Protein AF-A0A0J7KL87-F1 (afdb_monomer_lite)

Organism: Lasius niger (NCBI:txid67767)

Radius of gyration: 18.41 Å; chains: 1; bounding box: 58×45×50 Å

Foldseek 3Di:
DDDPPPPPPVPLPPDADLEAEEEAPQPDPVCLLVVLVVNQSRHDAQGKYKYWHACLPPSVVVSQVSNVVVPWDKDKAQPPDPVLVVVLVVCVVPPPPDDRNHPRIIIIMTTHHDDDDDD

pLDDT: mean 89.16, std 17.95, range [35.25, 98.75]

InterPro domains:
  IPR025800 Calmodulin-lysine N-methyltransferase [PTHR13539] (12-114)
  IPR029063 S-adenosyl-L-methionine-dependent methyltransferase superfamily [G3DSA:3.40.50.150] (2-114)
  IPR029063 S-adenosyl-L-methionine-dependent methyltransferase superfamily [SSF53335] (8-112)

Structure (mmCIF, N/CA/C/O backbone):
data_AF-A0A0J7KL87-F1
#
_entry.id   AF-A0A0J7KL87-F1
#
loop_
_atom_site.group_PDB
_atom_site.id
_atom_site.type_symbol
_atom_site.label_atom_id
_atom_site.label_alt_id
_atom_site.label_comp_id
_atom_site.label_asym_id
_atom_site.label_entity_id
_atom_site.label_seq_id
_atom_site.pdbx_PDB_ins_code
_atom_site.Cartn_x
_atom_site.Cartn_y
_atom_site.Cartn_z
_atom_site.occupancy
_atom_site.B_iso_or_equiv
_atom_site.auth_seq_id
_atom_site.auth_comp_id
_atom_site.auth_asym_id
_atom_site.auth_atom_id
_atom_site.pdbx_PDB_model_num
ATOM 1 N N . THR A 1 1 ? -39.990 29.942 18.259 1.00 43.31 1 THR A N 1
ATOM 2 C CA . THR A 1 1 ? -39.851 28.479 18.408 1.00 43.31 1 THR A CA 1
ATOM 3 C C . THR A 1 1 ? -39.639 27.858 17.048 1.00 43.31 1 THR A C 1
ATOM 5 O O . THR A 1 1 ? -40.567 27.799 16.252 1.00 43.31 1 THR A O 1
ATOM 8 N N . ARG A 1 2 ? -38.403 27.452 16.761 1.00 35.25 2 ARG A N 1
ATOM 9 C CA . ARG A 1 2 ? -38.086 26.439 15.751 1.00 35.25 2 ARG A CA 1
ATOM 10 C C . ARG A 1 2 ? -36.677 25.951 16.071 1.00 35.25 2 ARG A C 1
ATOM 12 O O . ARG A 1 2 ? -35.699 26.578 15.683 1.00 35.25 2 ARG A O 1
ATOM 19 N N . THR A 1 3 ? -36.606 24.934 16.921 1.00 40.34 3 THR A N 1
ATOM 20 C CA . THR A 1 3 ? -35.419 24.095 17.034 1.00 40.34 3 THR A CA 1
ATOM 21 C C . THR A 1 3 ? -35.291 23.372 15.699 1.00 40.34 3 THR A C 1
ATOM 23 O O . THR A 1 3 ? -36.268 22.822 15.187 1.00 40.34 3 THR A O 1
ATOM 26 N N . VAL A 1 4 ? -34.128 23.481 15.070 1.00 47.00 4 VAL A N 1
ATOM 27 C CA . VAL A 1 4 ? -33.746 22.565 13.999 1.00 47.00 4 VAL A CA 1
ATOM 28 C C . VAL A 1 4 ? -32.746 21.636 14.654 1.00 47.00 4 VAL A C 1
ATOM 30 O O . VAL A 1 4 ? -31.541 21.847 14.586 1.00 47.00 4 VAL A O 1
ATOM 33 N N . ASP A 1 5 ? -33.301 20.677 15.389 1.00 47.31 5 ASP A N 1
ATOM 34 C CA . ASP A 1 5 ? -32.609 19.454 15.756 1.00 47.31 5 ASP A CA 1
ATOM 35 C C . ASP A 1 5 ? -32.477 18.663 14.452 1.00 47.31 5 ASP A C 1
ATOM 37 O O . ASP A 1 5 ? -33.413 18.013 13.986 1.00 47.31 5 ASP A O 1
ATOM 41 N N . GLY A 1 6 ? -31.351 18.868 13.781 1.00 41.69 6 GLY A N 1
ATOM 42 C CA . GLY A 1 6 ? -30.898 18.039 12.682 1.00 41.69 6 GLY A CA 1
ATOM 43 C C . GLY A 1 6 ? -29.75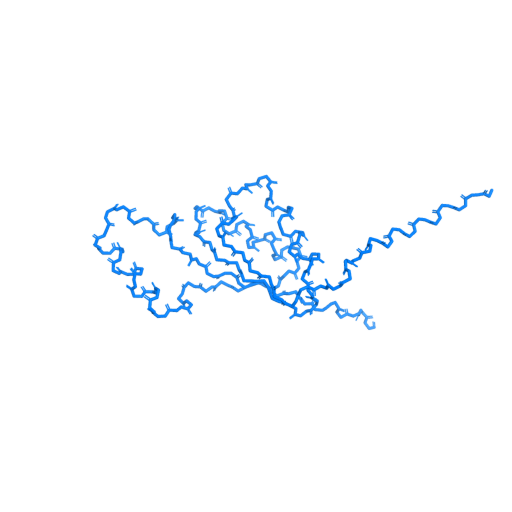5 17.197 13.204 1.00 41.69 6 GLY A C 1
ATOM 44 O O . GLY A 1 6 ? -28.602 17.501 12.920 1.00 41.69 6 GLY A O 1
ATOM 45 N N . ASP A 1 7 ? -30.081 16.184 14.006 1.00 43.47 7 ASP A N 1
ATOM 46 C CA . ASP A 1 7 ? -29.221 15.018 14.146 1.00 43.47 7 ASP A CA 1
ATOM 47 C C . ASP A 1 7 ? -29.105 14.410 12.743 1.00 43.47 7 ASP A C 1
ATOM 49 O O . ASP A 1 7 ? -29.911 13.574 12.328 1.00 43.47 7 ASP A O 1
ATOM 53 N N . GLU A 1 8 ? -28.123 14.876 11.973 1.00 45.25 8 GLU A N 1
ATOM 54 C CA . GLU A 1 8 ? -27.553 14.104 10.879 1.00 45.25 8 GLU A CA 1
ATOM 55 C C . GLU A 1 8 ? -26.788 12.947 11.523 1.00 45.25 8 GLU A C 1
ATOM 57 O O . GLU A 1 8 ? -25.562 12.898 11.567 1.00 45.25 8 GLU A O 1
ATOM 62 N N . ASP A 1 9 ? -27.556 12.004 12.067 1.00 45.66 9 ASP A N 1
ATOM 63 C CA . ASP A 1 9 ? -27.186 10.602 12.100 1.00 45.66 9 ASP A CA 1
ATOM 64 C C . ASP A 1 9 ? -27.018 10.206 10.628 1.00 45.66 9 ASP A C 1
ATOM 66 O O . ASP A 1 9 ? -27.951 9.734 9.967 1.00 45.66 9 ASP A O 1
ATOM 70 N N . GLU A 1 10 ? -25.849 10.551 10.069 1.00 53.34 10 GLU A N 1
ATOM 71 C CA . GLU A 1 10 ? -25.292 9.961 8.862 1.00 53.34 10 GLU A CA 1
ATOM 72 C C . GLU A 1 10 ? -25.350 8.467 9.103 1.00 53.34 10 GLU A C 1
ATOM 74 O O . GLU A 1 10 ? -24.479 7.888 9.748 1.00 53.34 10 GLU A O 1
ATOM 79 N N . ARG A 1 11 ? -26.461 7.878 8.660 1.00 51.62 11 ARG A N 1
ATOM 80 C CA . ARG A 1 11 ? -26.774 6.466 8.768 1.00 51.62 11 ARG A CA 1
ATOM 81 C C . ARG A 1 11 ? -25.570 5.708 8.252 1.00 51.62 11 ARG A C 1
ATOM 83 O O . ARG A 1 11 ? -25.443 5.513 7.041 1.00 51.62 11 ARG A O 1
ATOM 90 N N . LEU A 1 12 ? -24.701 5.288 9.171 1.00 52.25 12 LEU A N 1
ATOM 91 C CA . LEU A 1 12 ? -23.679 4.324 8.850 1.00 52.25 12 LEU A CA 1
ATOM 92 C C . LEU A 1 12 ? -24.448 3.157 8.215 1.00 52.25 12 LEU A C 1
ATOM 94 O O . LEU A 1 12 ? -25.452 2.699 8.775 1.00 52.25 12 LEU A O 1
ATOM 98 N N . PRO A 1 13 ? -24.075 2.770 6.993 1.00 54.75 13 PRO A N 1
ATOM 99 C CA . PRO A 1 13 ? -24.783 1.761 6.224 1.00 54.75 13 PRO A CA 1
ATOM 100 C C . PRO A 1 13 ? -24.926 0.505 7.083 1.00 54.75 13 PRO A C 1
ATOM 102 O O . PRO A 1 13 ? -24.049 0.190 7.886 1.00 54.75 13 PRO A O 1
ATOM 105 N N . SER A 1 14 ? -26.066 -0.179 6.971 1.00 56.97 14 SER A N 1
ATOM 106 C CA . SER A 1 14 ? -26.379 -1.368 7.764 1.00 56.97 14 SER A CA 1
ATOM 107 C C . SER A 1 14 ? -25.341 -2.471 7.511 1.00 56.97 14 SER A C 1
ATOM 109 O O . SER A 1 14 ? -25.512 -3.285 6.605 1.00 56.97 14 SER A O 1
ATOM 111 N N . GLY A 1 15 ? -24.268 -2.462 8.304 1.00 73.69 15 GLY A N 1
ATOM 112 C CA . GLY A 1 15 ? -23.098 -3.329 8.187 1.00 73.69 15 GLY A CA 1
ATOM 113 C C . GLY A 1 15 ? -21.844 -2.572 7.735 1.00 73.69 15 GLY A C 1
ATOM 114 O O . GLY A 1 15 ? -21.755 -2.134 6.591 1.00 73.69 15 GLY A O 1
ATOM 115 N N . LEU A 1 16 ? -20.863 -2.466 8.635 1.00 92.94 16 LEU A N 1
ATOM 116 C CA . LEU A 1 16 ? -19.482 -2.121 8.290 1.00 92.94 16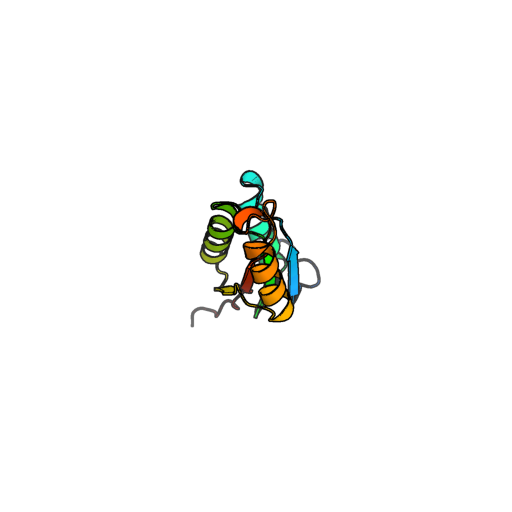 LEU A CA 1
ATOM 117 C C . LEU A 1 16 ? -18.735 -3.386 7.847 1.00 92.94 16 LEU A C 1
ATOM 119 O O . LEU A 1 16 ? -19.116 -4.495 8.225 1.00 92.94 16 LEU A O 1
ATOM 123 N N . TYR A 1 17 ? -17.672 -3.225 7.064 1.00 96.25 17 TYR A N 1
ATOM 124 C CA . TYR A 1 17 ? -16.852 -4.346 6.607 1.00 96.25 17 TYR A CA 1
ATOM 125 C C . TYR A 1 17 ? -15.748 -4.664 7.613 1.00 96.25 17 TYR A C 1
ATOM 127 O O . TYR A 1 17 ? -15.003 -3.772 8.013 1.00 96.25 17 TYR A O 1
ATOM 135 N N . ASP A 1 18 ? -15.576 -5.940 7.954 1.00 96.50 18 ASP A N 1
ATOM 136 C CA . ASP A 1 18 ? -14.419 -6.389 8.741 1.00 96.50 18 ASP A CA 1
ATOM 137 C C . ASP A 1 18 ? -13.115 -6.289 7.935 1.00 96.50 18 ASP A C 1
ATOM 139 O O . ASP A 1 18 ? -12.046 -6.018 8.484 1.00 96.50 18 ASP A O 1
ATOM 143 N N . VAL A 1 19 ? -13.211 -6.507 6.616 1.00 98.00 19 VAL A N 1
ATOM 144 C CA . VAL A 1 19 ? -12.077 -6.487 5.689 1.00 98.00 19 VAL A CA 1
ATOM 145 C C . VAL A 1 19 ? -12.417 -5.694 4.431 1.00 98.00 19 VAL A C 1
ATOM 147 O O . VAL A 1 19 ? -13.420 -5.965 3.773 1.00 98.00 19 VAL A O 1
ATOM 150 N N . ILE A 1 20 ? -11.541 -4.761 4.055 1.00 98.44 20 ILE A N 1
ATOM 151 C CA . ILE A 1 20 ? -11.575 -4.067 2.759 1.00 98.44 20 ILE A CA 1
ATOM 152 C C . ILE A 1 20 ? -10.318 -4.442 1.969 1.00 98.44 20 ILE A C 1
ATOM 154 O O . ILE A 1 20 ? -9.214 -4.408 2.505 1.00 98.44 20 ILE A O 1
ATOM 158 N N . LEU A 1 21 ? -10.468 -4.774 0.686 1.00 98.19 21 LEU A N 1
ATOM 159 C CA . LEU A 1 21 ? -9.348 -5.021 -0.227 1.00 98.19 21 LEU A CA 1
ATOM 160 C C . LEU A 1 21 ? -9.287 -3.920 -1.281 1.00 98.19 21 LEU A C 1
ATOM 162 O O . LEU A 1 21 ? -10.316 -3.545 -1.841 1.00 98.19 21 LEU A O 1
ATOM 166 N N . SER A 1 22 ? -8.085 -3.441 -1.589 1.00 97.38 22 SER A N 1
ATOM 167 C CA . SER A 1 22 ? -7.874 -2.497 -2.684 1.00 97.38 22 SER A CA 1
ATOM 168 C C . SER A 1 22 ? -6.531 -2.727 -3.368 1.00 97.38 22 SER A C 1
ATOM 170 O O . SER A 1 22 ? -5.528 -2.987 -2.706 1.00 97.38 22 SER A O 1
ATOM 172 N N . ALA A 1 23 ? -6.496 -2.609 -4.695 1.00 97.62 23 ALA A N 1
ATOM 173 C CA . ALA A 1 23 ? -5.292 -2.827 -5.492 1.00 97.62 23 ALA A CA 1
ATOM 174 C C . ALA A 1 23 ? -5.036 -1.656 -6.451 1.00 97.62 23 ALA A C 1
ATOM 176 O O . ALA A 1 23 ? -5.953 -1.216 -7.137 1.00 97.62 23 ALA A O 1
ATOM 177 N N . ASP A 1 24 ? -3.793 -1.162 -6.465 1.00 95.62 24 ASP A N 1
ATOM 178 C CA . ASP A 1 24 ? -3.249 -0.118 -7.355 1.00 95.62 24 ASP A CA 1
ATOM 179 C C . ASP A 1 24 ? -4.197 1.070 -7.606 1.00 95.62 24 ASP A C 1
ATOM 181 O O . ASP A 1 24 ? -4.487 1.433 -8.738 1.00 95.62 24 ASP A O 1
ATOM 185 N N . CYS A 1 25 ? -4.697 1.691 -6.535 1.00 95.19 25 CYS A N 1
ATOM 186 C CA . CYS A 1 25 ? -5.615 2.837 -6.604 1.00 95.19 25 CYS A CA 1
ATOM 187 C C . CYS A 1 25 ? -5.025 4.139 -6.030 1.00 95.19 25 CYS A C 1
ATOM 189 O O . CYS A 1 25 ? -5.731 5.133 -5.879 1.00 95.19 25 CYS A O 1
ATOM 191 N N . LEU A 1 26 ? -3.729 4.151 -5.694 1.00 96.38 26 LEU A N 1
ATOM 192 C CA . LEU A 1 26 ? -3.110 5.232 -4.911 1.00 96.38 26 LEU A CA 1
ATOM 193 C C . LEU A 1 26 ? -2.612 6.416 -5.748 1.00 96.38 26 LEU A C 1
ATOM 195 O O . LEU A 1 26 ? -2.133 7.404 -5.197 1.00 96.38 26 LEU A O 1
ATOM 199 N N . PHE A 1 27 ? -2.708 6.320 -7.072 1.00 91.00 27 PHE A N 1
ATOM 200 C CA . PHE A 1 27 ? -2.046 7.225 -8.010 1.00 91.00 27 PHE A CA 1
ATOM 201 C C . PHE A 1 27 ? -2.844 8.487 -8.368 1.00 91.00 27 PHE A C 1
ATOM 203 O O . PHE A 1 27 ? -2.315 9.366 -9.047 1.00 91.00 27 PHE A O 1
ATOM 210 N N . PHE A 1 28 ? -4.097 8.590 -7.921 1.00 91.62 28 PHE A N 1
ATOM 211 C CA . PHE A 1 28 ? -4.937 9.766 -8.138 1.00 91.62 28 PHE A CA 1
ATOM 212 C C . PHE A 1 28 ? -4.806 10.748 -6.975 1.00 91.62 28 PHE A C 1
ATOM 214 O O . PHE A 1 28 ? -5.414 10.573 -5.918 1.00 91.62 28 PHE A O 1
ATOM 221 N N . ASP A 1 29 ? -4.018 11.802 -7.182 1.00 89.44 29 ASP A N 1
ATOM 222 C CA . ASP A 1 29 ? -3.724 12.794 -6.146 1.00 89.44 29 ASP A CA 1
ATOM 223 C C . ASP A 1 29 ? -4.979 13.509 -5.621 1.00 89.44 29 ASP A C 1
ATOM 225 O O . ASP A 1 29 ? -5.085 13.703 -4.406 1.00 89.44 29 ASP A O 1
ATOM 229 N N . ASP A 1 30 ? -5.922 13.829 -6.511 1.00 94.62 30 ASP A N 1
ATOM 230 C CA . ASP A 1 30 ? -7.149 14.568 -6.188 1.00 94.62 30 ASP A CA 1
ATOM 231 C C . ASP A 1 30 ? -8.146 13.733 -5.368 1.00 94.62 30 ASP A C 1
ATOM 233 O O . ASP A 1 30 ? -8.808 14.272 -4.490 1.00 94.62 30 ASP A O 1
ATOM 237 N N . ALA A 1 31 ? -8.200 12.414 -5.591 1.00 95.31 31 ALA A N 1
ATOM 238 C CA . ALA A 1 31 ? -9.138 11.501 -4.923 1.00 95.31 31 ALA A CA 1
ATOM 239 C C . ALA A 1 31 ? -8.542 10.787 -3.694 1.00 95.31 31 ALA A C 1
ATOM 241 O O . ALA A 1 31 ? -9.198 9.958 -3.059 1.00 95.31 31 ALA A O 1
ATOM 242 N N . ARG A 1 32 ? -7.279 11.069 -3.343 1.00 97.25 32 ARG A N 1
ATOM 243 C CA . ARG A 1 32 ? -6.565 10.365 -2.264 1.00 97.25 32 ARG A CA 1
ATOM 244 C C . ARG A 1 32 ? -7.292 10.457 -0.926 1.00 97.25 32 ARG A C 1
ATOM 246 O O . ARG A 1 32 ? -7.407 9.456 -0.225 1.00 97.25 32 ARG A O 1
ATOM 253 N N . LEU A 1 33 ? -7.720 11.663 -0.555 1.00 98.00 33 LEU A N 1
ATOM 254 C CA . LEU A 1 33 ? -8.397 11.887 0.722 1.00 98.00 33 LEU A CA 1
ATOM 255 C C . LEU A 1 33 ? -9.787 11.253 0.719 1.00 98.00 33 LEU A C 1
ATOM 257 O O . LEU A 1 33 ? -10.144 10.611 1.701 1.00 98.00 33 LEU A O 1
ATOM 261 N N . ASP A 1 34 ? -10.506 11.333 -0.400 1.00 97.88 34 ASP A N 1
ATOM 262 C CA . ASP A 1 34 ? -11.822 10.708 -0.553 1.00 97.88 34 ASP A CA 1
ATOM 263 C C . ASP A 1 34 ? -11.746 9.189 -0.359 1.00 97.88 34 ASP A C 1
ATOM 265 O O . ASP A 1 34 ? -12.582 8.601 0.328 1.00 97.88 34 ASP A O 1
ATOM 269 N N . LEU A 1 35 ? -10.705 8.541 -0.898 1.00 97.94 35 LEU A N 1
ATOM 270 C CA . LEU A 1 35 ? -10.472 7.112 -0.694 1.00 97.94 35 LEU A CA 1
ATOM 271 C C . LEU A 1 35 ? -10.153 6.783 0.772 1.00 97.94 35 LEU A C 1
ATOM 273 O O . LEU A 1 35 ? -10.682 5.806 1.300 1.00 97.94 35 LEU A O 1
ATOM 277 N N . VAL A 1 36 ? -9.318 7.587 1.441 1.00 98.31 36 VAL A N 1
ATOM 278 C CA . VAL A 1 36 ? -9.008 7.402 2.871 1.00 98.31 36 VAL A CA 1
ATOM 279 C C . VAL A 1 36 ? -10.275 7.515 3.723 1.00 98.31 36 VAL A C 1
ATOM 281 O O . VAL A 1 36 ? -10.516 6.646 4.563 1.00 98.31 36 VAL A O 1
ATOM 284 N N . GLU A 1 37 ? -11.102 8.537 3.491 1.00 97.38 37 GLU A N 1
ATOM 285 C CA . GLU A 1 37 ? -12.375 8.712 4.201 1.00 97.38 37 GLU A CA 1
ATOM 286 C C . GLU A 1 37 ? -13.352 7.577 3.907 1.00 97.38 37 GLU A C 1
ATOM 288 O O . GLU A 1 37 ? -13.983 7.057 4.826 1.00 97.38 37 GLU A O 1
ATOM 293 N N . THR A 1 38 ? -13.427 7.131 2.652 1.00 96.94 38 THR A N 1
ATOM 294 C CA . THR A 1 38 ? -14.279 6.007 2.255 1.00 96.94 38 THR A CA 1
ATOM 295 C C . THR A 1 38 ? -13.872 4.735 2.995 1.00 96.94 38 THR A C 1
ATOM 297 O O . THR A 1 38 ? -14.710 4.101 3.632 1.00 96.94 38 THR A O 1
ATOM 300 N N . ILE A 1 39 ? -12.586 4.373 2.990 1.00 97.56 39 ILE A N 1
ATOM 301 C CA . ILE A 1 39 ? -12.116 3.187 3.718 1.00 97.56 39 ILE A CA 1
ATOM 302 C C . ILE A 1 39 ? -12.410 3.345 5.214 1.00 97.56 39 ILE A C 1
ATOM 304 O O . ILE A 1 39 ? -12.934 2.422 5.828 1.00 97.56 39 ILE A O 1
ATOM 308 N N . TYR A 1 40 ? -12.141 4.509 5.812 1.00 96.62 40 TYR A N 1
ATOM 309 C CA . TYR A 1 40 ? -12.366 4.715 7.245 1.00 96.62 40 TYR A CA 1
ATOM 310 C C . TYR A 1 40 ? -13.846 4.650 7.641 1.00 96.62 40 TYR A C 1
ATOM 312 O O . TYR A 1 40 ? -14.180 4.083 8.685 1.00 96.62 40 TYR A O 1
ATOM 320 N N . GLY A 1 41 ? -14.733 5.239 6.839 1.00 95.06 41 GLY A N 1
ATOM 321 C CA . GLY A 1 41 ? -16.172 5.273 7.094 1.00 95.06 41 GLY A CA 1
ATOM 322 C C . GLY A 1 41 ? -16.825 3.899 6.981 1.00 95.06 41 GLY A C 1
ATOM 323 O O . GLY A 1 41 ? -17.712 3.584 7.769 1.00 95.06 41 GLY A O 1
ATOM 324 N N . TRP A 1 42 ? -16.348 3.067 6.053 1.00 95.88 42 TRP A N 1
ATOM 325 C CA . TRP A 1 42 ? -16.925 1.751 5.770 1.00 95.88 42 TRP A CA 1
ATOM 326 C C . TRP A 1 42 ? -16.264 0.589 6.520 1.00 95.88 42 TRP A C 1
ATOM 328 O O . TRP A 1 42 ? -16.873 -0.476 6.631 1.00 95.88 42 TRP A O 1
ATOM 338 N N . LEU A 1 43 ? -15.046 0.762 7.041 1.00 96.50 43 LEU A N 1
ATOM 339 C CA . LEU A 1 43 ? -14.369 -0.271 7.825 1.00 96.50 43 LEU A CA 1
ATOM 340 C C . LEU A 1 43 ? -14.933 -0.334 9.249 1.00 96.50 43 LEU A C 1
ATOM 342 O O . LEU A 1 43 ? -15.122 0.698 9.905 1.00 96.50 43 LEU A O 1
ATOM 346 N N . ALA A 1 44 ? -15.178 -1.547 9.736 1.00 94.62 44 ALA A N 1
ATOM 347 C CA . ALA A 1 44 ? -15.576 -1.800 11.112 1.00 94.62 44 ALA A CA 1
ATOM 348 C C . ALA A 1 44 ? -14.480 -1.352 12.090 1.00 94.62 44 ALA A C 1
ATOM 350 O O . ALA A 1 44 ? -13.298 -1.287 11.741 1.00 94.62 44 ALA A O 1
ATOM 351 N N . ASP A 1 45 ? -14.872 -1.045 13.326 1.00 91.94 45 ASP A N 1
ATOM 352 C CA . ASP A 1 45 ? -13.900 -0.927 14.412 1.00 91.94 45 ASP A CA 1
ATOM 353 C C . ASP A 1 45 ? -13.156 -2.259 14.560 1.00 91.94 45 ASP A C 1
ATOM 355 O O . ASP A 1 45 ? -13.758 -3.327 14.463 1.00 91.94 45 ASP A O 1
ATOM 359 N N . ASP A 1 46 ? -11.844 -2.184 14.758 1.00 91.38 46 ASP A N 1
ATOM 360 C CA . ASP A 1 46 ? -10.908 -3.312 14.766 1.00 91.38 46 ASP A CA 1
ATOM 361 C C . ASP A 1 46 ? -10.825 -4.091 13.431 1.00 91.38 46 ASP A C 1
ATOM 363 O O . ASP A 1 46 ? -10.126 -5.101 13.340 1.00 91.38 46 ASP A O 1
ATOM 367 N N . GLY A 1 47 ? -11.473 -3.589 12.371 1.00 96.00 47 GLY A N 1
ATOM 368 C CA . GLY A 1 47 ? -11.346 -4.093 11.006 1.00 96.00 47 GLY A CA 1
ATOM 369 C C . GLY A 1 47 ? -10.009 -3.729 10.354 1.00 96.00 47 GLY A C 1
ATOM 370 O O . GLY A 1 47 ? -9.269 -2.849 10.817 1.00 96.00 47 GLY A O 1
ATOM 371 N N . VAL A 1 48 ? -9.713 -4.392 9.233 1.00 98.19 48 VAL A N 1
ATOM 372 C CA . VAL A 1 48 ? -8.473 -4.210 8.464 1.00 98.19 48 VAL A CA 1
ATOM 373 C C . VAL A 1 48 ? -8.740 -3.902 6.990 1.00 98.19 48 VAL A C 1
ATOM 375 O O . VAL A 1 48 ? -9.511 -4.582 6.319 1.00 98.19 48 VAL A O 1
ATOM 378 N N . ALA A 1 49 ? -8.058 -2.900 6.444 1.00 98.62 49 ALA A N 1
ATOM 379 C CA . ALA A 1 49 ? -7.963 -2.707 5.004 1.00 98.62 49 ALA A CA 1
ATOM 380 C C . ALA A 1 49 ? -6.592 -3.173 4.499 1.00 98.62 49 ALA A C 1
ATOM 382 O O . ALA A 1 49 ? -5.557 -2.777 5.037 1.00 98.62 49 ALA A O 1
ATOM 383 N N . LEU A 1 50 ? -6.590 -4.010 3.462 1.00 98.69 50 LEU A N 1
ATOM 384 C CA . LEU A 1 50 ? -5.391 -4.488 2.777 1.00 98.69 50 LEU A CA 1
ATOM 385 C C . LEU A 1 50 ? -5.284 -3.771 1.433 1.00 98.69 50 LEU A C 1
ATOM 387 O O . LEU A 1 50 ? -6.075 -4.007 0.517 1.00 98.69 50 LEU A O 1
ATOM 391 N N . VAL A 1 51 ? -4.305 -2.880 1.328 1.00 98.50 51 VAL A N 1
ATOM 392 C CA . VAL A 1 51 ? -4.059 -2.077 0.133 1.00 98.50 51 VAL A CA 1
ATOM 393 C C . VAL A 1 51 ? -2.751 -2.529 -0.500 1.00 98.50 51 VAL A C 1
ATOM 395 O O . VAL A 1 51 ? -1.697 -2.428 0.120 1.00 98.50 51 VAL A O 1
ATOM 398 N N . MET A 1 52 ? -2.800 -3.026 -1.732 1.00 98.44 52 MET A N 1
ATOM 399 C CA . MET A 1 52 ? -1.612 -3.460 -2.470 1.00 98.44 52 MET A CA 1
ATOM 400 C C . MET A 1 52 ? -1.365 -2.545 -3.662 1.00 98.44 52 MET A C 1
ATOM 402 O O . MET A 1 52 ? -2.163 -2.515 -4.593 1.00 98.44 52 MET A O 1
ATOM 406 N N . ALA A 1 53 ? -0.270 -1.791 -3.659 1.00 98.19 53 ALA A N 1
ATOM 407 C CA . ALA A 1 53 ? 0.033 -0.864 -4.747 1.00 98.19 53 ALA A CA 1
ATOM 408 C C . ALA A 1 53 ? 1.544 -0.656 -4.914 1.00 98.19 53 ALA A C 1
ATOM 410 O O . ALA A 1 53 ? 2.281 -0.743 -3.928 1.00 98.19 53 ALA A O 1
ATOM 411 N N . PRO A 1 54 ? 2.022 -0.356 -6.133 1.00 98.19 54 PRO A N 1
ATOM 412 C CA . PRO A 1 54 ? 3.376 0.135 -6.335 1.00 98.19 54 PRO A CA 1
ATOM 413 C C . PRO A 1 54 ? 3.623 1.447 -5.594 1.00 98.19 54 PRO A C 1
ATOM 415 O O . PRO A 1 54 ? 2.694 2.201 -5.297 1.00 98.19 54 PRO A O 1
ATOM 418 N N . ARG A 1 55 ? 4.897 1.742 -5.317 1.00 97.81 55 ARG A N 1
ATOM 419 C CA . ARG A 1 55 ? 5.292 3.002 -4.665 1.00 97.81 55 ARG A CA 1
ATOM 420 C C . ARG A 1 55 ? 4.886 4.218 -5.498 1.00 97.81 55 ARG A C 1
ATOM 422 O O . ARG A 1 55 ? 4.392 5.205 -4.942 1.00 97.81 55 ARG A O 1
ATOM 429 N N . ARG A 1 56 ? 5.078 4.099 -6.816 1.00 96.75 56 ARG A N 1
ATOM 430 C CA . ARG A 1 56 ? 4.783 5.071 -7.868 1.00 96.75 56 ARG A CA 1
ATOM 431 C C . ARG A 1 56 ? 5.166 6.476 -7.412 1.00 96.75 56 ARG A C 1
ATOM 433 O O . ARG A 1 56 ? 4.319 7.319 -7.085 1.00 96.75 56 ARG A O 1
ATOM 440 N N . GLY A 1 57 ? 6.475 6.684 -7.312 1.00 96.69 57 GLY A N 1
ATOM 441 C CA . GLY A 1 57 ? 7.091 7.853 -6.708 1.00 96.69 57 GLY A CA 1
ATOM 442 C C . GLY A 1 57 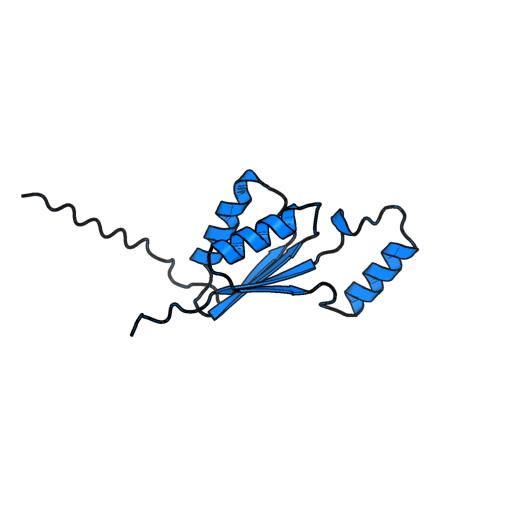? 6.687 8.005 -5.242 1.00 96.69 57 GLY A C 1
ATOM 443 O O . GLY A 1 57 ? 7.079 7.224 -4.380 1.00 96.69 57 GLY A O 1
ATOM 444 N N . THR A 1 58 ? 5.911 9.051 -4.948 1.00 97.38 58 THR A N 1
ATOM 445 C CA . THR A 1 58 ? 5.488 9.395 -3.575 1.00 97.38 58 THR A CA 1
ATOM 446 C C . THR A 1 58 ? 4.023 9.075 -3.293 1.00 97.38 58 THR A C 1
ATOM 448 O O . THR A 1 58 ? 3.548 9.330 -2.189 1.00 97.38 58 THR A O 1
ATOM 451 N N . THR A 1 59 ? 3.285 8.542 -4.269 1.00 97.94 59 THR A N 1
ATOM 452 C CA . THR A 1 59 ? 1.826 8.3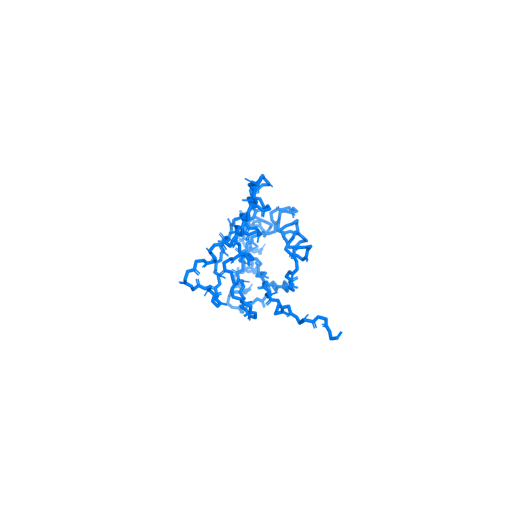82 -4.165 1.00 97.94 59 THR A CA 1
ATOM 453 C C . THR A 1 59 ? 1.431 7.400 -3.062 1.00 97.94 59 THR A C 1
ATOM 455 O O . THR A 1 59 ? 0.603 7.745 -2.214 1.00 97.94 59 THR A O 1
ATOM 458 N N . PHE A 1 60 ? 2.106 6.248 -2.984 1.00 98.31 60 PHE A N 1
ATOM 459 C CA . PHE A 1 60 ? 1.931 5.277 -1.901 1.00 98.31 60 PHE A CA 1
ATOM 460 C C . PHE A 1 60 ? 2.182 5.904 -0.529 1.00 98.31 60 PHE A C 1
ATOM 462 O O . PHE A 1 60 ? 1.361 5.790 0.381 1.00 98.31 60 PHE A O 1
ATOM 469 N N . GLN A 1 61 ? 3.309 6.605 -0.383 1.00 98.19 61 GLN A N 1
ATOM 470 C CA . GLN A 1 61 ? 3.698 7.188 0.897 1.00 98.19 61 GLN A CA 1
ATOM 471 C C . GLN A 1 61 ? 2.726 8.288 1.341 1.00 98.19 61 GLN A C 1
ATOM 473 O O . GLN A 1 61 ? 2.280 8.276 2.485 1.00 98.19 61 GLN A O 1
ATOM 478 N N . LYS A 1 62 ? 2.310 9.174 0.430 1.00 98.38 62 LYS A N 1
ATOM 479 C CA . LYS A 1 62 ? 1.295 10.198 0.719 1.00 98.38 62 LYS A CA 1
ATOM 480 C C . LYS A 1 62 ? -0.031 9.583 1.172 1.00 98.38 62 LYS A C 1
ATOM 482 O O . LYS A 1 62 ? -0.698 10.139 2.041 1.00 98.38 62 LYS A O 1
ATOM 487 N N . PHE A 1 63 ? -0.438 8.455 0.585 1.00 98.62 63 PHE A N 1
ATOM 488 C CA . PHE A 1 63 ? -1.650 7.748 1.004 1.00 98.62 63 PHE A CA 1
ATOM 489 C C . PHE A 1 63 ? -1.504 7.129 2.400 1.00 98.62 63 PHE A C 1
ATOM 491 O O . PHE A 1 63 ? -2.404 7.279 3.228 1.00 98.62 63 PHE A O 1
ATOM 498 N N . ALA A 1 64 ? -0.365 6.496 2.697 1.00 98.44 64 ALA A N 1
ATOM 499 C CA . ALA A 1 64 ? -0.078 5.964 4.029 1.00 98.44 64 ALA A CA 1
ATOM 500 C C . ALA A 1 64 ? -0.075 7.076 5.096 1.00 98.44 64 ALA A C 1
ATOM 502 O O . ALA A 1 64 ? -0.721 6.939 6.133 1.00 98.44 64 ALA A O 1
ATOM 503 N N . GLU A 1 65 ? 0.569 8.212 4.819 1.00 98.44 65 GLU A N 1
ATOM 504 C CA . GLU A 1 65 ? 0.601 9.382 5.708 1.00 98.44 65 GLU A CA 1
ATOM 505 C C . GLU A 1 65 ? -0.796 9.976 5.941 1.00 98.44 65 GLU A C 1
ATOM 507 O O . GLU A 1 65 ? -1.161 10.271 7.082 1.00 98.44 65 GLU A O 1
ATOM 512 N N . ALA A 1 66 ? -1.608 10.107 4.887 1.00 98.31 66 ALA A N 1
ATOM 513 C CA . ALA A 1 66 ? -2.995 10.555 5.004 1.00 98.31 66 ALA A CA 1
ATOM 514 C C . ALA A 1 66 ? -3.844 9.583 5.842 1.00 98.31 66 ALA A C 1
ATOM 516 O O . ALA A 1 66 ? -4.624 10.022 6.689 1.00 98.31 66 ALA A O 1
ATOM 517 N N . SER A 1 67 ? -3.643 8.275 5.667 1.00 98.31 67 SER A N 1
ATOM 518 C CA . SER A 1 67 ? -4.330 7.230 6.436 1.00 98.31 67 SER A CA 1
ATOM 519 C C . SER A 1 67 ? -3.971 7.291 7.925 1.00 98.31 67 SER A C 1
ATOM 521 O O . SER A 1 67 ? -4.856 7.262 8.782 1.00 98.31 67 SER A O 1
ATOM 523 N N . ILE A 1 68 ? -2.685 7.458 8.251 1.00 98.19 68 ILE A N 1
ATOM 524 C C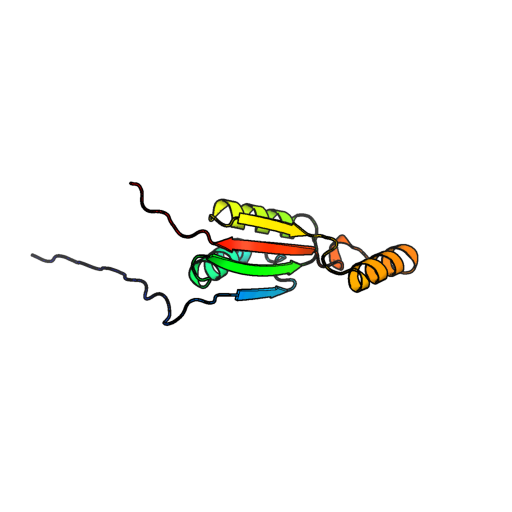A . ILE A 1 68 ? -2.221 7.637 9.635 1.00 98.19 68 ILE A CA 1
ATOM 525 C C . ILE A 1 68 ? -2.834 8.902 10.240 1.00 98.19 68 ILE A C 1
ATOM 527 O O . ILE A 1 68 ? -3.391 8.856 11.335 1.00 98.19 68 ILE A O 1
ATOM 531 N N . LYS A 1 69 ? -2.795 10.027 9.512 1.00 97.94 69 LYS A N 1
ATOM 532 C CA . LYS A 1 69 ? -3.390 11.294 9.961 1.00 97.94 69 LYS A CA 1
ATOM 533 C C . LYS A 1 69 ? -4.889 11.158 10.237 1.00 97.94 69 LYS A C 1
ATOM 535 O O . LYS A 1 69 ? -5.399 11.813 11.143 1.00 97.94 69 LYS A O 1
ATOM 540 N N . ARG A 1 70 ? -5.586 10.309 9.478 1.00 96.88 70 ARG A N 1
ATOM 541 C CA . ARG A 1 70 ? -7.009 10.036 9.680 1.00 96.88 70 ARG A CA 1
ATOM 542 C C . ARG A 1 70 ? -7.309 9.188 10.924 1.00 96.88 70 ARG A C 1
ATOM 544 O O . ARG A 1 70 ? -8.428 9.245 11.442 1.00 96.88 70 ARG A O 1
ATOM 551 N N . GLY A 1 71 ? -6.323 8.439 11.413 1.00 96.12 71 GLY A N 1
ATOM 552 C CA . GLY A 1 71 ? -6.418 7.622 12.624 1.00 96.12 71 GLY A CA 1
ATOM 553 C C . GLY A 1 71 ? -6.271 6.117 12.399 1.00 96.12 71 GLY A C 1
ATOM 554 O O . GLY A 1 71 ? -6.609 5.350 13.297 1.00 96.12 71 GLY A O 1
ATOM 555 N N . PHE A 1 72 ? -5.797 5.673 11.232 1.00 97.81 72 PHE A N 1
ATOM 556 C CA . PHE A 1 72 ? -5.395 4.278 11.050 1.00 97.81 72 PHE A CA 1
ATOM 557 C C . PHE A 1 72 ? -4.049 3.994 11.725 1.00 97.81 72 PHE A C 1
ATOM 559 O O . PHE A 1 72 ? -3.140 4.826 11.701 1.00 97.81 72 PHE A O 1
ATOM 566 N N . ILE A 1 73 ? -3.873 2.771 12.226 1.00 97.94 73 ILE A N 1
ATOM 567 C CA . ILE A 1 73 ? -2.533 2.189 12.356 1.00 97.94 73 ILE A CA 1
ATOM 568 C C . ILE A 1 73 ? -2.147 1.645 10.984 1.00 97.94 73 ILE A C 1
ATOM 570 O O . ILE A 1 73 ? -2.891 0.846 10.420 1.00 97.94 73 ILE A O 1
ATOM 574 N N . ALA A 1 74 ? -0.987 2.042 10.467 1.00 97.81 74 ALA A N 1
ATOM 575 C CA . ALA A 1 74 ? -0.489 1.585 9.176 1.00 97.81 74 ALA A CA 1
ATOM 576 C C . ALA A 1 74 ? 0.738 0.675 9.337 1.00 97.81 74 ALA A C 1
ATOM 578 O O . ALA A 1 74 ? 1.686 1.031 10.040 1.00 97.81 74 ALA A O 1
ATOM 579 N N . ARG A 1 75 ? 0.752 -0.470 8.647 1.00 98.25 75 ARG A N 1
ATOM 580 C CA . ARG A 1 75 ? 1.917 -1.361 8.535 1.00 98.25 75 ARG A CA 1
ATOM 581 C C . ARG A 1 75 ? 2.226 -1.633 7.070 1.00 98.25 75 ARG A C 1
ATOM 583 O O . ARG A 1 75 ? 1.381 -2.132 6.338 1.00 98.25 75 ARG A O 1
ATOM 590 N N . GLN A 1 76 ? 3.453 -1.333 6.660 1.00 98.19 76 GLN A N 1
ATOM 591 C CA . GLN A 1 76 ? 3.940 -1.631 5.319 1.00 98.19 76 GLN A CA 1
ATOM 592 C C . GLN A 1 76 ? 4.764 -2.923 5.327 1.00 98.19 76 GLN A C 1
ATOM 594 O O . GLN A 1 76 ? 5.668 -3.072 6.148 1.00 98.19 76 GLN A O 1
ATOM 599 N N . THR A 1 77 ? 4.501 -3.808 4.368 1.00 98.44 77 THR A N 1
ATOM 600 C CA . THR A 1 77 ? 5.247 -5.051 4.155 1.00 98.44 77 THR A CA 1
ATOM 601 C C . THR A 1 77 ? 5.612 -5.180 2.678 1.00 98.44 77 THR A C 1
ATOM 603 O O . THR A 1 77 ? 4.737 -5.215 1.816 1.00 98.44 77 THR A O 1
ATOM 606 N N . GLU A 1 78 ? 6.906 -5.258 2.361 1.00 97.12 78 GLU A N 1
ATOM 607 C CA . GLU A 1 78 ? 7.358 -5.495 0.981 1.00 97.12 78 GLU A CA 1
ATOM 608 C C . GLU A 1 78 ? 7.361 -6.980 0.633 1.00 97.12 78 GLU A C 1
ATOM 610 O O . GLU A 1 78 ? 6.789 -7.365 -0.375 1.00 97.12 78 GLU A O 1
ATOM 615 N N . ARG A 1 79 ? 7.958 -7.827 1.475 1.00 97.88 79 ARG A N 1
ATOM 616 C CA . ARG A 1 79 ? 7.994 -9.284 1.293 1.00 97.88 79 ARG A CA 1
ATOM 617 C C . ARG A 1 79 ? 6.840 -9.935 2.057 1.00 97.88 79 ARG A C 1
ATOM 619 O O . ARG A 1 79 ? 7.032 -10.448 3.154 1.00 97.88 79 ARG A O 1
ATOM 626 N N . TYR A 1 80 ? 5.634 -9.848 1.504 1.00 97.25 80 TYR A N 1
ATOM 627 C CA . TYR A 1 80 ? 4.424 -10.462 2.078 1.00 97.25 80 TYR A CA 1
ATOM 628 C C . TYR A 1 80 ? 4.204 -11.913 1.624 1.00 97.25 80 TYR A C 1
ATOM 630 O O . TYR A 1 80 ? 3.467 -12.638 2.282 1.00 97.25 80 TYR A O 1
ATOM 638 N N . ASP A 1 81 ? 4.834 -12.337 0.525 1.00 98.25 81 ASP A N 1
ATOM 639 C CA . ASP A 1 81 ? 4.787 -13.706 0.008 1.00 98.25 81 ASP A CA 1
ATOM 640 C C . ASP A 1 81 ? 6.134 -14.076 -0.632 1.00 98.25 81 ASP A C 1
ATOM 642 O O . ASP A 1 81 ? 6.732 -13.273 -1.354 1.00 98.25 81 ASP A O 1
ATOM 646 N N . ASP A 1 82 ? 6.620 -15.289 -0.364 1.00 98.31 82 ASP A N 1
ATOM 647 C CA . ASP A 1 82 ? 7.928 -15.744 -0.846 1.00 98.31 82 ASP A CA 1
ATOM 648 C C . ASP A 1 82 ? 7.948 -15.995 -2.357 1.00 98.31 82 ASP A C 1
ATOM 650 O O . ASP A 1 82 ? 8.950 -15.701 -3.008 1.00 98.31 82 ASP A O 1
ATOM 654 N N . THR A 1 83 ? 6.847 -16.475 -2.939 1.00 98.44 83 THR A N 1
ATOM 655 C CA . THR A 1 83 ? 6.756 -16.741 -4.382 1.00 98.44 83 THR A CA 1
ATOM 656 C C . THR A 1 83 ? 6.759 -15.431 -5.163 1.00 98.44 83 THR A C 1
ATOM 658 O O . THR A 1 83 ? 7.505 -15.279 -6.134 1.00 98.44 83 THR A O 1
ATOM 661 N N . VAL A 1 84 ? 5.967 -14.454 -4.715 1.00 98.12 84 VAL A N 1
ATOM 662 C CA . VAL A 1 84 ? 5.919 -13.114 -5.311 1.00 98.12 84 VAL A CA 1
ATOM 663 C C . VAL A 1 84 ? 7.268 -12.412 -5.166 1.00 98.12 84 VAL A C 1
ATOM 665 O O . VAL A 1 84 ? 7.749 -11.816 -6.130 1.00 98.12 84 VAL A O 1
ATOM 668 N N . TRP A 1 85 ? 7.922 -12.535 -4.009 1.00 98.44 85 TRP A N 1
ATOM 669 C CA . TRP A 1 85 ? 9.254 -11.971 -3.797 1.00 98.44 85 TRP A CA 1
ATOM 670 C C . TRP A 1 85 ? 10.309 -12.606 -4.707 1.00 98.44 85 TRP A C 1
ATOM 672 O O . TRP A 1 85 ? 11.079 -11.894 -5.349 1.00 98.44 85 TRP A O 1
ATOM 682 N N . SER A 1 86 ? 10.321 -13.935 -4.835 1.00 98.50 86 SER A N 1
ATOM 683 C CA . SER A 1 86 ? 11.213 -14.623 -5.773 1.00 98.50 86 SER A CA 1
ATOM 684 C C . SER A 1 86 ? 10.993 -14.154 -7.211 1.00 98.50 86 SER A C 1
ATOM 686 O O . SER A 1 86 ? 11.964 -13.869 -7.911 1.00 98.50 86 SER A O 1
ATOM 688 N N . ARG A 1 87 ? 9.734 -13.990 -7.638 1.00 98.31 87 ARG A N 1
ATOM 689 C CA . ARG A 1 87 ? 9.423 -13.475 -8.978 1.00 98.31 87 ARG A CA 1
ATOM 690 C C . ARG A 1 87 ? 9.853 -12.019 -9.156 1.00 98.31 87 ARG A C 1
ATOM 692 O O . ARG A 1 87 ? 10.337 -11.654 -10.224 1.00 98.31 87 ARG A O 1
ATOM 699 N N . HIS A 1 88 ? 9.705 -11.194 -8.125 1.00 98.31 88 HIS A N 1
ATOM 700 C CA . HIS A 1 88 ? 10.187 -9.817 -8.126 1.00 98.31 88 HIS A CA 1
ATOM 701 C C . HIS A 1 88 ? 11.702 -9.736 -8.354 1.00 98.31 88 HIS A C 1
ATOM 703 O O . HIS A 1 88 ? 12.137 -8.931 -9.180 1.00 98.31 88 HIS A O 1
ATOM 709 N N . LEU A 1 89 ? 12.488 -10.574 -7.670 1.00 98.38 89 LEU A N 1
ATOM 710 C CA . LEU A 1 89 ? 13.943 -10.636 -7.842 1.00 98.38 89 LEU A CA 1
ATOM 711 C C . LEU A 1 89 ? 14.337 -11.121 -9.243 1.00 98.38 89 LEU A C 1
ATOM 713 O O . LEU A 1 89 ? 15.216 -10.535 -9.868 1.00 98.38 89 LEU A O 1
ATOM 717 N N . GLU A 1 90 ? 13.652 -12.139 -9.769 1.00 98.50 90 GLU A N 1
ATOM 718 C CA . GLU A 1 90 ? 13.889 -12.628 -11.132 1.00 98.50 90 GLU A CA 1
ATOM 719 C C . GLU A 1 90 ? 13.628 -11.533 -12.179 1.00 98.50 90 GLU A C 1
ATOM 721 O O . GLU A 1 90 ? 14.416 -11.362 -13.109 1.00 98.50 90 GLU A O 1
ATOM 726 N N . LEU A 1 91 ? 12.539 -10.771 -12.026 1.00 98.44 91 LEU A N 1
ATOM 727 C CA . LEU A 1 91 ? 12.192 -9.674 -12.931 1.00 98.44 91 LEU A CA 1
ATOM 728 C C . LEU A 1 91 ? 13.180 -8.506 -12.837 1.00 98.44 91 LEU A C 1
ATOM 730 O O . LEU A 1 91 ? 13.509 -7.922 -13.865 1.00 98.44 91 LEU A O 1
ATOM 734 N N . LEU A 1 92 ? 13.669 -8.191 -11.634 1.00 97.94 92 LEU A N 1
ATOM 735 C CA . LEU A 1 92 ? 14.714 -7.186 -11.417 1.00 97.94 92 LEU A CA 1
ATOM 736 C C . LEU A 1 92 ? 16.007 -7.509 -12.171 1.00 97.94 92 LEU A C 1
ATOM 738 O O . LEU A 1 92 ? 16.656 -6.604 -12.687 1.00 97.94 92 LEU A O 1
ATOM 742 N N . GLU A 1 93 ? 16.390 -8.784 -12.204 1.00 98.00 93 GLU A N 1
ATOM 743 C CA . GLU A 1 93 ? 17.628 -9.227 -12.846 1.00 98.00 93 GLU A CA 1
ATOM 744 C C . GLU A 1 93 ? 17.471 -9.380 -14.364 1.00 98.00 93 GLU A C 1
ATOM 746 O O . GLU A 1 93 ? 18.381 -9.037 -15.118 1.00 98.00 93 GLU A O 1
ATOM 751 N N . ASN A 1 94 ? 16.316 -9.873 -14.821 1.00 97.75 94 ASN A N 1
ATOM 752 C CA . ASN A 1 94 ? 16.172 -10.388 -16.185 1.00 97.75 94 ASN A CA 1
ATOM 753 C C . ASN A 1 94 ? 15.258 -9.559 -17.103 1.00 97.75 94 ASN A C 1
ATOM 755 O O . ASN A 1 94 ? 15.153 -9.883 -18.286 1.00 97.75 94 ASN A O 1
ATOM 759 N N . SER A 1 95 ? 14.583 -8.514 -16.610 1.00 97.50 95 SER A N 1
ATOM 760 C CA . SER A 1 95 ? 13.662 -7.704 -17.420 1.00 97.50 95 SER A CA 1
ATOM 761 C C . SER A 1 95 ? 14.034 -6.226 -17.431 1.00 97.50 95 SER A C 1
ATOM 763 O O . SER A 1 95 ? 13.924 -5.530 -16.425 1.00 97.50 95 SER A O 1
ATOM 765 N N . SER A 1 96 ? 14.376 -5.706 -18.612 1.00 96.56 96 SER A N 1
ATOM 766 C CA . SER A 1 96 ? 14.617 -4.272 -18.822 1.00 96.56 96 SER A CA 1
ATOM 767 C C . SER A 1 96 ? 13.351 -3.417 -18.722 1.00 96.56 96 SER A C 1
ATOM 769 O O . SER A 1 96 ? 13.440 -2.201 -18.582 1.00 96.56 96 SER A O 1
ATOM 771 N N . GLU A 1 97 ? 12.173 -4.033 -18.821 1.00 97.25 97 GLU A N 1
ATOM 772 C CA . GLU A 1 97 ? 10.882 -3.344 -18.735 1.00 97.25 97 GLU A CA 1
ATOM 773 C C . GLU A 1 97 ? 10.373 -3.260 -17.289 1.00 97.25 97 GLU A C 1
ATOM 775 O O . GLU A 1 97 ? 9.485 -2.464 -16.980 1.00 97.25 97 GLU A O 1
ATOM 780 N N . TYR A 1 98 ? 10.928 -4.058 -16.372 1.00 98.31 98 TYR A N 1
ATOM 781 C CA . TYR A 1 98 ? 10.451 -4.117 -15.000 1.00 98.31 98 TYR A CA 1
ATOM 782 C C . TYR A 1 98 ? 11.014 -2.979 -14.135 1.00 98.31 98 TYR A C 1
ATOM 784 O O . TYR A 1 98 ? 12.140 -3.021 -13.652 1.00 98.31 98 TYR A O 1
ATOM 792 N N . CYS A 1 99 ? 10.180 -1.974 -13.870 1.00 98.12 99 CYS A N 1
ATOM 793 C CA . CYS A 1 99 ? 10.426 -0.948 -12.858 1.00 98.12 99 CYS A CA 1
ATOM 794 C C . CYS A 1 99 ? 9.678 -1.261 -11.540 1.00 98.12 99 CYS A C 1
ATOM 796 O O . CYS A 1 99 ? 8.448 -1.179 -11.525 1.00 98.12 99 CYS A O 1
ATOM 798 N N . PRO A 1 100 ? 10.357 -1.556 -10.412 1.00 97.88 100 PRO A N 1
ATOM 799 C CA . PRO A 1 100 ? 9.691 -1.843 -9.135 1.00 97.88 100 PRO A CA 1
ATOM 800 C C . PRO A 1 100 ? 8.797 -0.708 -8.636 1.00 97.88 100 PRO A C 1
ATOM 802 O O . PRO A 1 100 ? 7.745 -0.971 -8.064 1.00 97.88 100 PRO A O 1
ATOM 805 N N . ASP A 1 101 ? 9.186 0.545 -8.888 1.00 98.00 101 ASP A N 1
ATOM 806 C CA . ASP A 1 101 ? 8.395 1.717 -8.503 1.00 98.00 101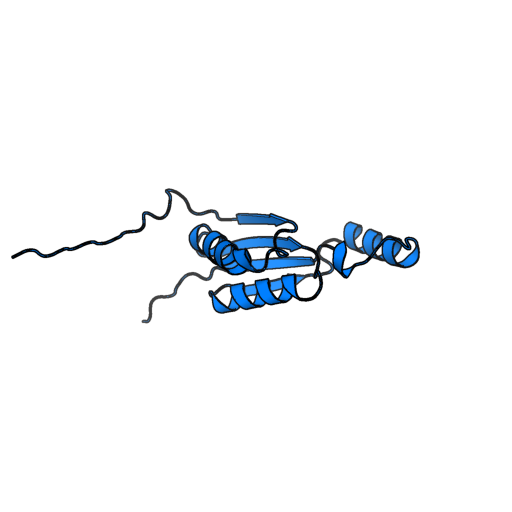 ASP A CA 1
ATOM 807 C C . ASP A 1 101 ? 7.020 1.736 -9.189 1.00 98.00 101 ASP A C 1
ATOM 809 O O . ASP A 1 101 ? 6.042 2.180 -8.595 1.00 98.00 101 ASP A O 1
ATOM 813 N N . LEU A 1 102 ? 6.925 1.196 -10.408 1.00 97.88 102 LEU A N 1
ATOM 814 C CA . LEU A 1 102 ? 5.691 1.156 -11.193 1.00 97.88 102 LEU A CA 1
ATOM 815 C C . LEU A 1 102 ? 4.964 -0.189 -11.132 1.00 97.88 102 LEU A C 1
ATOM 817 O O . LEU A 1 102 ? 3.771 -0.228 -11.421 1.00 97.88 102 LEU A O 1
ATOM 821 N N . HIS A 1 103 ? 5.661 -1.275 -10.792 1.00 98.00 103 HIS A N 1
ATOM 822 C CA . HIS A 1 103 ? 5.143 -2.633 -10.972 1.00 98.00 103 HIS A CA 1
ATOM 823 C C . HIS A 1 103 ? 5.111 -3.482 -9.703 1.00 98.00 103 HIS A C 1
ATOM 825 O O . HIS A 1 103 ? 4.264 -4.368 -9.628 1.00 98.00 103 HIS A O 1
ATOM 831 N N . TYR A 1 104 ? 6.004 -3.273 -8.726 1.00 98.44 104 TYR A N 1
ATOM 832 C CA . TYR A 1 104 ? 6.043 -4.137 -7.544 1.00 98.44 104 TYR A CA 1
ATOM 833 C C . TYR A 1 104 ? 4.966 -3.713 -6.540 1.00 98.44 104 TYR A C 1
ATOM 835 O O . TYR A 1 104 ? 5.097 -2.633 -5.962 1.00 98.44 104 TYR A O 1
ATOM 843 N N . PRO A 1 105 ? 3.921 -4.520 -6.285 1.00 98.06 105 PRO A N 1
ATOM 844 C CA . PRO A 1 105 ? 2.906 -4.143 -5.321 1.00 98.06 105 PRO A CA 1
ATOM 845 C C . PRO A 1 105 ? 3.470 -4.315 -3.916 1.00 98.06 105 PRO A C 1
ATOM 847 O O . PRO A 1 105 ? 3.906 -5.403 -3.559 1.00 98.06 105 PRO A O 1
ATOM 850 N N . VAL A 1 106 ? 3.433 -3.255 -3.117 1.00 98.44 106 VAL A N 1
ATOM 851 C CA . VAL A 1 106 ? 3.746 -3.273 -1.687 1.00 98.44 106 VAL A CA 1
ATOM 852 C C . VAL A 1 106 ? 2.439 -3.420 -0.911 1.00 98.44 106 VAL A C 1
ATOM 854 O O . VAL A 1 106 ? 1.449 -2.779 -1.263 1.00 98.44 106 VAL A O 1
ATOM 857 N N . LEU A 1 107 ? 2.426 -4.235 0.147 1.00 98.69 107 LEU A N 1
ATOM 858 C CA . LEU A 1 107 ? 1.268 -4.371 1.029 1.00 98.69 107 LEU A CA 1
ATOM 859 C C . LEU A 1 107 ? 1.268 -3.262 2.088 1.00 98.69 107 LEU A C 1
ATOM 861 O O . LEU A 1 107 ? 2.237 -3.101 2.830 1.00 98.69 107 LEU A O 1
ATOM 865 N N . LEU A 1 108 ? 0.160 -2.537 2.182 1.00 98.75 108 LEU A N 1
ATOM 866 C CA . LEU A 1 108 ? -0.178 -1.615 3.256 1.00 98.75 108 LEU A CA 1
ATOM 867 C C . LEU A 1 108 ? -1.402 -2.148 4.001 1.00 98.75 108 LEU A C 1
ATOM 869 O O . LEU A 1 108 ? -2.500 -2.218 3.452 1.00 98.75 108 LEU A O 1
ATOM 873 N N . GLU A 1 109 ? -1.211 -2.502 5.263 1.00 98.62 109 GLU A N 1
ATOM 874 C CA . GLU A 1 109 ? -2.282 -2.862 6.185 1.00 98.62 109 GLU A CA 1
ATOM 875 C C . GLU A 1 109 ? -2.704 -1.627 6.976 1.00 98.62 109 GLU A C 1
ATOM 877 O O . GLU A 1 109 ? -1.868 -0.994 7.624 1.00 98.62 109 GLU A O 1
ATOM 882 N N . LEU A 1 110 ? -3.994 -1.297 6.935 1.00 98.62 110 LEU A N 1
ATOM 883 C CA . LEU A 1 110 ? -4.597 -0.210 7.701 1.00 98.62 110 LEU A CA 1
ATOM 884 C C . LEU A 1 110 ? -5.590 -0.787 8.708 1.00 98.62 110 LEU A C 1
ATOM 886 O O . LEU A 1 110 ? -6.577 -1.403 8.318 1.00 98.62 110 LEU A O 1
ATOM 890 N N . ILE A 1 111 ? -5.344 -0.576 9.998 1.00 98.06 111 ILE A N 1
ATOM 891 C CA . ILE A 1 111 ? -6.194 -1.075 11.086 1.00 98.06 111 ILE A CA 1
ATOM 892 C C . ILE A 1 111 ? -6.917 0.108 11.723 1.00 98.06 111 ILE A C 1
ATOM 894 O O . ILE A 1 111 ? -6.278 1.091 12.117 1.00 98.06 111 ILE A O 1
ATOM 898 N N . LYS A 1 112 ? -8.245 0.022 11.828 1.00 95.56 112 LYS A N 1
ATOM 899 C CA . LYS A 1 112 ? -9.064 1.043 12.492 1.00 95.56 112 LYS A CA 1
ATOM 900 C C . LYS A 1 112 ? -9.202 0.691 13.965 1.00 95.56 112 LYS A C 1
ATOM 902 O O . LYS A 1 112 ? -9.896 -0.253 14.310 1.00 95.56 112 LYS A O 1
ATOM 907 N N . GLN A 1 113 ? -8.544 1.445 14.843 1.00 87.50 113 GLN A N 1
ATOM 908 C CA . GLN A 1 113 ? -8.711 1.232 16.280 1.00 87.50 113 GLN A CA 1
ATOM 909 C C . GLN A 1 113 ? -10.120 1.608 16.723 1.00 87.50 113 GLN A C 1
ATOM 911 O O . GLN A 1 113 ? -10.626 2.678 16.367 1.00 87.50 113 GLN A O 1
ATOM 916 N N . LYS A 1 114 ? -10.704 0.779 17.586 1.00 79.94 114 LYS A N 1
ATOM 917 C CA . LYS A 1 114 ? -11.876 1.166 18.362 1.00 79.94 114 LYS A CA 1
ATOM 918 C C . LYS A 1 114 ? -11.590 2.438 19.164 1.00 79.94 114 LYS A C 1
ATOM 920 O O . LYS A 1 114 ? -10.583 2.532 19.868 1.00 79.94 114 LYS A O 1
ATOM 925 N N . LYS A 1 115 ? -12.489 3.424 19.097 1.00 66.69 115 LYS A N 1
ATOM 926 C CA . LYS A 1 115 ? -12.402 4.601 19.972 1.00 66.69 115 LYS A CA 1
ATOM 927 C C . LYS A 1 115 ? -12.653 4.159 21.415 1.00 66.69 115 LYS A C 1
ATOM 929 O O . LYS A 1 115 ? -13.791 3.877 21.783 1.00 66.69 115 LYS A O 1
ATOM 934 N N . THR A 1 116 ? -11.611 4.106 22.241 1.00 56.47 116 THR A N 1
ATOM 935 C CA . THR A 1 116 ? -11.782 3.969 23.693 1.00 56.47 116 THR A CA 1
ATOM 936 C C . THR A 1 116 ? -12.392 5.270 24.224 1.00 56.47 116 THR A C 1
ATOM 938 O O . THR A 1 116 ? -11.811 6.333 23.984 1.00 56.47 116 THR A O 1
ATOM 941 N N . PRO A 1 117 ? -13.547 5.241 24.914 1.00 51.59 117 PRO A N 1
ATOM 942 C CA . PRO A 1 117 ? -14.094 6.440 25.536 1.00 51.59 117 PRO A CA 1
ATOM 943 C C . PRO A 1 117 ? -13.086 7.028 26.534 1.00 51.59 117 PRO A C 1
ATOM 945 O O . PRO A 1 117 ? -12.408 6.252 27.217 1.00 51.59 117 PRO A O 1
ATOM 948 N N . PRO A 1 118 ? -12.970 8.363 26.650 1.00 53.81 118 PRO A N 1
ATOM 949 C CA . PRO A 1 118 ? -12.245 8.952 27.766 1.00 53.81 118 PRO A CA 1
ATOM 950 C C . PRO A 1 118 ? -12.943 8.530 29.068 1.00 53.81 118 PRO A C 1
ATOM 952 O O . PRO A 1 118 ? -14.162 8.667 29.186 1.00 53.81 118 PRO A O 1
ATOM 955 N N . GLY A 1 119 ? -12.169 7.929 29.976 1.00 47.69 119 GLY A N 1
ATOM 956 C CA . GLY A 1 119 ? -12.626 7.513 31.306 1.00 47.69 119 GLY A CA 1
ATOM 957 C C . GLY A 1 119 ? -12.791 8.666 32.283 1.00 47.69 119 GLY A C 1
ATOM 958 O O . GLY A 1 119 ? -12.361 9.796 31.957 1.00 47.69 119 GLY A O 1
#

Secondary structure (DSSP, 8-state):
-------------SS-EEEEEEES-TT-TTTHHHHHHHHHHHEEEEEEEEEEE--TTTHHHHHHHHHHHHTEEEEEES-S-HHHHHHHHHHHHH-TT--HHHH-PEEEEEEE---PPP-

Sequence (119 aa):
TRTVDGDEDERLPSGLYDVILSADCLFFDDARLDLVETIYGWLADDGVALVMAPRRGTTFQKFAEASIKRGFIARQTERYDDTVWSRHLELLENSSEYCPDLHYPVLLELIKQKKTPPG